Protein AF-A0A3N2C0W1-F1 (afdb_monomer_lite)

pLDDT: mean 84.04, std 14.22, range [38.72, 96.25]

Sequence (65 aa):
MSARHDFPRTAKEFAENAADHADSAVRVMNEADLPEYRDRAFEEMGFAINQLALAIAGLAERKTL

Structure (mmCIF, N/CA/C/O backbone):
data_AF-A0A3N2C0W1-F1
#
_entry.id   AF-A0A3N2C0W1-F1
#
loop_
_atom_site.group_PDB
_atom_site.id
_atom_site.type_symbol
_atom_site.label_atom_id
_atom_site.label_alt_id
_atom_site.label_comp_id
_atom_site.label_asym_id
_atom_site.label_entity_id
_atom_site.label_seq_id
_atom_site.pdbx_PDB_ins_code
_atom_site.Cartn_x
_atom_site.Cartn_y
_atom_site.Cartn_z
_atom_site.occupancy
_atom_site.B_iso_or_equiv
_atom_site.auth_seq_id
_atom_site.auth_comp_id
_atom_site.auth_asym_id
_atom_site.auth_atom_id
_atom_site.pdbx_PDB_model_num
ATOM 1 N N . MET A 1 1 ? 23.539 0.796 18.336 1.00 38.72 1 MET A N 1
ATOM 2 C CA . MET A 1 1 ? 22.297 1.595 18.338 1.00 38.72 1 MET A CA 1
ATOM 3 C C . MET A 1 1 ? 21.222 0.749 17.679 1.00 38.72 1 MET A C 1
ATOM 5 O O . MET A 1 1 ? 21.384 0.423 16.514 1.00 38.72 1 MET A O 1
ATOM 9 N N . SER A 1 2 ? 20.214 0.293 18.425 1.00 44.28 2 SER A N 1
ATOM 10 C CA . SER A 1 2 ? 19.098 -0.458 17.837 1.00 44.28 2 SER A CA 1
ATOM 11 C C . SER A 1 2 ? 18.132 0.559 17.241 1.00 44.28 2 SER A C 1
ATOM 13 O O . SER A 1 2 ? 17.546 1.342 17.991 1.00 44.28 2 SER A O 1
ATOM 15 N N . ALA A 1 3 ? 18.042 0.620 15.911 1.00 51.41 3 ALA A N 1
ATOM 16 C CA . ALA A 1 3 ? 17.008 1.394 15.244 1.00 51.41 3 ALA A CA 1
ATOM 17 C C . ALA A 1 3 ? 15.671 0.768 15.646 1.00 51.41 3 ALA A C 1
ATOM 19 O O . ALA A 1 3 ? 15.316 -0.316 15.185 1.00 51.41 3 ALA A O 1
ATOM 20 N N . ARG A 1 4 ? 14.964 1.411 16.580 1.00 51.69 4 ARG A N 1
ATOM 21 C CA . ARG A 1 4 ? 13.560 1.108 16.831 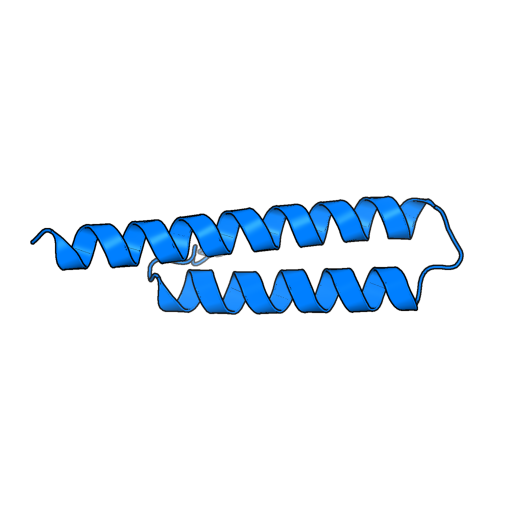1.00 51.69 4 ARG A CA 1
ATOM 22 C C . ARG A 1 4 ? 12.835 1.457 15.539 1.00 51.69 4 ARG A C 1
ATOM 24 O O . ARG A 1 4 ? 12.579 2.623 15.275 1.00 51.69 4 ARG A O 1
ATOM 31 N N . HIS A 1 5 ? 12.616 0.449 14.705 1.00 54.06 5 HIS A N 1
ATOM 32 C CA . HIS A 1 5 ? 11.712 0.552 13.577 1.00 54.06 5 HIS A CA 1
ATOM 33 C C . HIS A 1 5 ? 10.335 0.776 14.205 1.00 54.06 5 HIS A C 1
ATOM 35 O O . HIS A 1 5 ? 9.766 -0.147 14.790 1.00 54.06 5 HIS A O 1
ATOM 41 N N . ASP A 1 6 ? 9.870 2.024 14.229 1.00 59.66 6 ASP A N 1
ATOM 42 C CA . ASP A 1 6 ? 8.529 2.342 14.704 1.00 59.66 6 ASP A CA 1
ATOM 43 C C . ASP A 1 6 ? 7.555 1.787 13.671 1.00 59.66 6 ASP A C 1
ATOM 45 O O . ASP A 1 6 ? 7.269 2.395 12.643 1.00 59.66 6 ASP A O 1
ATOM 49 N N . PHE A 1 7 ? 7.126 0.550 13.909 1.00 66.69 7 PHE A N 1
ATOM 50 C CA . PHE A 1 7 ? 6.064 -0.061 13.135 1.00 66.69 7 PHE A CA 1
ATOM 51 C C . PHE A 1 7 ? 4.787 0.764 13.324 1.00 66.69 7 PHE A C 1
ATOM 53 O O . PHE A 1 7 ? 4.541 1.218 14.449 1.00 66.69 7 PHE A O 1
ATOM 60 N N . PRO A 1 8 ? 3.975 0.948 12.269 1.00 73.81 8 PRO A N 1
ATOM 61 C CA . PRO A 1 8 ? 2.724 1.685 12.376 1.00 73.81 8 PRO A CA 1
ATOM 62 C C . PRO A 1 8 ? 1.843 1.034 13.441 1.00 73.81 8 PRO A C 1
ATOM 64 O O . PRO A 1 8 ? 1.724 -0.191 13.504 1.00 73.81 8 PRO A O 1
ATOM 67 N N . ARG A 1 9 ? 1.256 1.848 14.315 1.00 79.56 9 ARG A N 1
ATOM 68 C CA . ARG A 1 9 ? 0.450 1.392 15.458 1.00 79.56 9 ARG A CA 1
ATOM 69 C C . ARG A 1 9 ? -0.979 1.902 15.400 1.00 79.56 9 ARG A C 1
ATOM 71 O O . ARG A 1 9 ? -1.827 1.419 16.149 1.00 79.56 9 ARG A O 1
ATOM 78 N N . THR A 1 10 ? -1.260 2.890 14.553 1.00 87.62 10 THR A N 1
ATOM 79 C CA . THR A 1 10 ? -2.598 3.469 14.427 1.00 87.62 10 THR A CA 1
ATOM 80 C C . THR A 1 10 ? -3.179 3.259 13.036 1.00 87.62 10 THR A C 1
ATOM 82 O O . THR A 1 10 ? -2.463 3.233 12.040 1.00 87.62 10 THR A O 1
ATOM 85 N N . ALA A 1 11 ? -4.510 3.175 12.953 1.00 88.25 11 ALA A N 1
ATOM 86 C CA . ALA A 1 11 ? -5.207 3.093 11.670 1.00 88.25 11 ALA A CA 1
ATOM 87 C C . ALA A 1 11 ? -4.891 4.281 10.743 1.00 88.25 11 ALA A C 1
ATOM 89 O O . ALA A 1 11 ? -4.888 4.127 9.528 1.00 88.25 11 ALA A O 1
ATOM 90 N N . LYS A 1 12 ? -4.597 5.455 11.318 1.00 91.56 12 LYS A N 1
ATOM 91 C CA . LYS A 1 12 ? -4.167 6.630 10.561 1.00 91.56 12 LYS A CA 1
ATOM 92 C C . LYS A 1 12 ? -2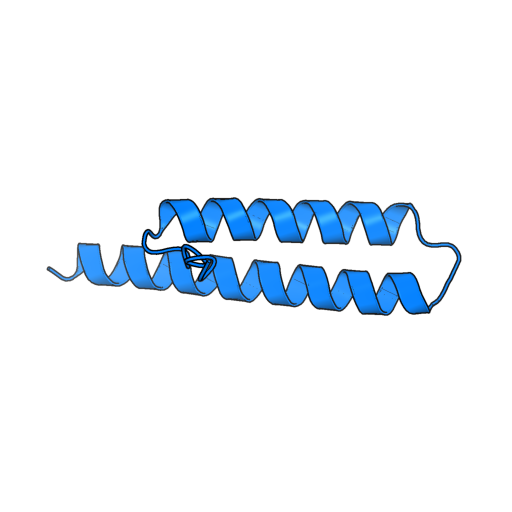.806 6.394 9.897 1.00 91.56 12 LYS A C 1
ATOM 94 O O . LYS A 1 12 ? -2.706 6.575 8.693 1.00 91.56 12 LYS A O 1
ATOM 99 N N . GLU A 1 13 ? -1.807 5.948 10.655 1.00 91.94 13 GLU A N 1
ATOM 100 C CA . GLU A 1 13 ? -0.461 5.667 10.123 1.00 91.94 13 GLU A CA 1
ATOM 101 C C . GLU A 1 13 ? -0.500 4.568 9.051 1.00 91.94 13 GLU A C 1
ATOM 103 O O . GLU A 1 13 ? 0.167 4.665 8.026 1.00 91.94 13 GLU A O 1
ATOM 108 N N . PHE A 1 14 ? -1.334 3.543 9.246 1.00 91.75 14 PHE A N 1
ATOM 109 C CA . PHE A 1 14 ? -1.568 2.518 8.231 1.00 91.75 14 PHE A CA 1
ATOM 110 C C . PHE A 1 14 ? -2.191 3.089 6.947 1.00 91.75 14 PHE A C 1
ATOM 112 O O . PHE A 1 14 ? -1.779 2.723 5.850 1.00 91.75 14 PHE A O 1
ATOM 119 N N . ALA A 1 15 ? -3.152 4.010 7.059 1.00 91.62 15 ALA A N 1
ATOM 120 C CA . ALA A 1 15 ? -3.764 4.652 5.897 1.00 91.62 15 ALA A CA 1
ATOM 121 C C . ALA A 1 15 ? -2.797 5.600 5.162 1.00 91.62 15 ALA A C 1
ATOM 123 O O . ALA A 1 15 ? -2.808 5.638 3.935 1.00 91.62 15 ALA A O 1
ATOM 124 N N . GLU A 1 16 ? -1.956 6.333 5.894 1.00 94.06 16 GLU A N 1
ATOM 125 C CA . GLU A 1 16 ? -0.917 7.199 5.317 1.00 94.06 16 GLU A CA 1
ATOM 126 C C . GLU A 1 16 ? 0.117 6.363 4.551 1.00 94.06 16 GLU A C 1
ATOM 128 O O . GLU A 1 16 ? 0.340 6.604 3.367 1.00 94.06 16 GLU A O 1
ATOM 133 N N . ASN A 1 17 ? 0.624 5.282 5.152 1.00 92.12 17 ASN A N 1
ATOM 134 C CA . ASN A 1 17 ? 1.534 4.364 4.463 1.00 92.12 17 ASN A CA 1
A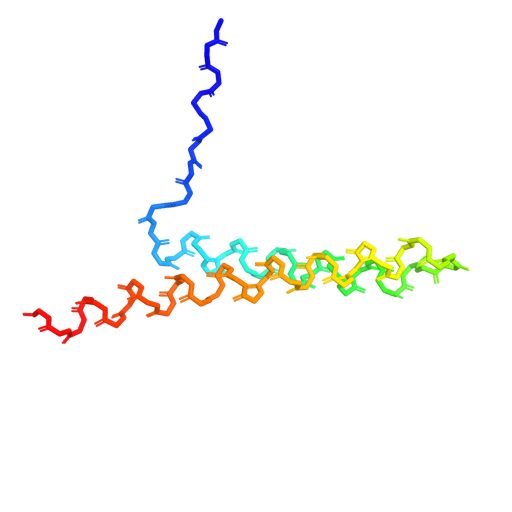TOM 135 C C . ASN A 1 17 ? 0.895 3.720 3.225 1.00 92.12 17 ASN A C 1
ATOM 137 O O . ASN A 1 17 ? 1.568 3.507 2.219 1.00 92.12 17 ASN A O 1
ATOM 141 N N . ALA A 1 18 ? -0.399 3.390 3.286 1.00 94.19 18 ALA A N 1
ATOM 142 C CA . ALA A 1 18 ? -1.112 2.860 2.130 1.00 94.19 18 ALA A CA 1
ATOM 143 C C . ALA A 1 18 ? -1.123 3.856 0.961 1.00 94.19 18 ALA A C 1
ATOM 145 O O . ALA A 1 18 ? -0.909 3.458 -0.184 1.00 94.19 18 ALA A O 1
ATOM 146 N N . ALA A 1 19 ? -1.353 5.139 1.250 1.00 95.06 19 ALA A N 1
ATOM 147 C CA . ALA A 1 19 ? -1.335 6.194 0.246 1.00 95.06 19 ALA A CA 1
ATOM 148 C C . ALA A 1 19 ? 0.064 6.373 -0.362 1.00 95.06 19 ALA A C 1
ATOM 150 O O . ALA A 1 19 ? 0.181 6.422 -1.585 1.00 95.06 19 ALA A O 1
ATOM 151 N N . ASP A 1 20 ? 1.113 6.379 0.464 1.00 95.50 20 ASP A N 1
ATOM 152 C CA . ASP A 1 20 ? 2.498 6.536 0.004 1.00 95.50 20 ASP A CA 1
ATOM 153 C C . ASP A 1 20 ? 2.933 5.393 -0.927 1.00 95.50 20 ASP A C 1
ATOM 155 O O . ASP A 1 20 ? 3.516 5.625 -1.988 1.00 95.50 20 ASP A O 1
ATOM 159 N N . HIS A 1 21 ? 2.607 4.147 -0.571 1.00 95.56 21 HIS A N 1
ATOM 160 C CA . HIS A 1 21 ? 2.898 2.987 -1.416 1.00 95.56 21 HIS A CA 1
ATOM 161 C C . HIS A 1 21 ? 2.095 3.007 -2.726 1.00 95.56 21 HIS A C 1
ATOM 163 O O . HIS A 1 21 ? 2.630 2.663 -3.781 1.00 95.56 21 HIS A O 1
ATOM 169 N N . ALA A 1 22 ? 0.835 3.453 -2.696 1.00 94.06 22 ALA A N 1
ATOM 170 C CA . ALA A 1 22 ? 0.025 3.587 -3.905 1.00 94.06 22 ALA A CA 1
ATOM 171 C C . ALA A 1 22 ? 0.584 4.667 -4.848 1.00 94.06 22 ALA A C 1
ATOM 173 O O . ALA A 1 22 ? 0.673 4.440 -6.055 1.00 94.06 22 ALA A O 1
ATOM 174 N N . ASP A 1 23 ? 1.001 5.815 -4.310 1.00 94.81 23 ASP A N 1
ATOM 175 C CA . ASP A 1 23 ? 1.620 6.890 -5.093 1.00 94.81 23 ASP A CA 1
ATOM 176 C C . ASP A 1 23 ? 2.965 6.447 -5.690 1.00 94.81 23 ASP A C 1
ATOM 178 O O . ASP A 1 23 ? 3.224 6.631 -6.882 1.00 94.81 23 ASP A O 1
ATOM 182 N N . SER A 1 24 ? 3.784 5.748 -4.894 1.00 91.56 24 SER A N 1
ATOM 183 C CA . SER A 1 24 ? 5.028 5.125 -5.356 1.00 91.56 24 SER A CA 1
ATOM 184 C C . SER A 1 24 ? 4.776 4.150 -6.510 1.00 91.56 24 SER A C 1
ATOM 186 O O . SER A 1 24 ? 5.441 4.244 -7.544 1.00 91.56 24 SER A O 1
ATOM 188 N N . ALA A 1 25 ? 3.776 3.269 -6.385 1.00 92.62 25 ALA A N 1
ATOM 189 C CA . ALA A 1 25 ? 3.399 2.328 -7.436 1.00 92.62 25 ALA A CA 1
ATOM 190 C C . ALA A 1 25 ? 3.021 3.052 -8.736 1.00 92.62 25 ALA A C 1
ATOM 192 O O . ALA A 1 25 ? 3.556 2.730 -9.796 1.00 92.62 25 ALA A O 1
ATOM 193 N N . VAL A 1 26 ? 2.149 4.063 -8.658 1.00 92.44 26 VAL A N 1
ATOM 194 C CA . VAL A 1 26 ? 1.708 4.848 -9.823 1.00 92.44 26 VAL A CA 1
ATOM 195 C C . VAL A 1 26 ? 2.882 5.558 -10.490 1.00 92.44 26 VAL A C 1
ATOM 197 O O . VAL A 1 26 ? 3.003 5.525 -11.716 1.00 92.44 26 VAL A O 1
ATOM 200 N N . ARG A 1 27 ? 3.772 6.169 -9.703 1.00 90.31 27 ARG A N 1
ATOM 201 C CA . ARG A 1 27 ? 4.966 6.834 -10.228 1.00 90.31 27 ARG A CA 1
ATOM 202 C C . ARG A 1 27 ? 5.866 5.852 -10.971 1.00 90.31 27 ARG A C 1
ATOM 204 O O . ARG A 1 27 ? 6.228 6.115 -12.112 1.00 90.31 27 ARG A O 1
ATOM 211 N N . VAL A 1 28 ? 6.152 4.697 -10.369 1.00 89.19 28 VAL A N 1
ATOM 212 C CA . VAL A 1 28 ? 6.979 3.665 -11.003 1.00 89.19 28 VAL A CA 1
ATOM 213 C C . VAL A 1 28 ? 6.318 3.145 -12.283 1.00 89.19 28 VAL A C 1
ATOM 215 O O . VAL A 1 28 ? 7.014 3.008 -13.280 1.00 89.19 28 VAL A O 1
ATOM 218 N N . MET A 1 29 ? 4.998 2.920 -12.320 1.00 87.25 29 MET A N 1
ATOM 219 C CA . MET A 1 29 ? 4.318 2.489 -13.557 1.00 87.25 29 MET A CA 1
ATOM 220 C C . MET A 1 29 ? 4.389 3.528 -14.679 1.00 87.25 29 MET A C 1
ATOM 222 O O . MET A 1 29 ? 4.479 3.146 -15.842 1.00 87.25 29 MET A O 1
ATOM 226 N N . ASN A 1 30 ? 4.326 4.819 -14.347 1.00 85.06 30 ASN A N 1
ATOM 227 C CA . ASN A 1 30 ? 4.367 5.899 -15.334 1.00 85.06 30 ASN A CA 1
ATOM 228 C C . ASN A 1 30 ? 5.786 6.200 -15.840 1.00 85.06 30 ASN A C 1
ATOM 230 O O . ASN A 1 30 ? 5.937 6.709 -16.947 1.00 85.06 30 ASN A O 1
ATOM 234 N N . GLU A 1 31 ? 6.812 5.902 -15.042 1.00 80.44 31 GLU A N 1
ATOM 235 C CA . GLU A 1 31 ? 8.226 6.135 -15.371 1.00 80.44 31 GLU A CA 1
ATOM 236 C C . GLU A 1 31 ? 8.929 4.880 -15.935 1.00 80.44 31 GLU A C 1
ATOM 238 O O . GLU A 1 31 ? 10.109 4.928 -16.283 1.00 80.44 31 GLU A O 1
ATOM 243 N N . ALA A 1 32 ? 8.235 3.740 -16.010 1.00 71.81 32 ALA A N 1
ATOM 244 C CA . ALA A 1 32 ? 8.826 2.449 -16.350 1.00 71.81 32 ALA A CA 1
ATOM 245 C C . ALA A 1 32 ? 8.979 2.207 -17.861 1.00 71.81 32 ALA A C 1
ATOM 247 O O . ALA A 1 32 ? 8.007 1.880 -18.540 1.00 71.81 32 ALA A O 1
ATOM 248 N N . ASP A 1 33 ? 10.224 2.192 -18.345 1.00 71.75 33 ASP A N 1
ATOM 249 C CA . ASP A 1 33 ? 10.573 1.664 -19.679 1.00 71.75 33 ASP A CA 1
ATOM 250 C C . ASP A 1 33 ? 10.979 0.174 -19.659 1.00 71.75 33 ASP A C 1
ATOM 252 O O . ASP A 1 33 ? 11.102 -0.460 -20.709 1.00 71.75 33 ASP A O 1
ATOM 256 N N . LEU A 1 34 ? 11.200 -0.401 -18.469 1.00 73.62 34 LEU A N 1
ATOM 257 C CA . LEU A 1 34 ? 11.716 -1.762 -18.285 1.00 73.62 34 LEU A CA 1
ATOM 258 C C . LEU A 1 34 ? 10.761 -2.661 -17.472 1.00 73.62 34 LEU A C 1
ATOM 260 O O . LEU A 1 34 ? 10.099 -2.170 -16.549 1.00 73.62 34 LEU A O 1
ATOM 264 N N . PRO A 1 35 ? 10.701 -3.979 -17.763 1.00 77.12 35 PRO A N 1
ATOM 265 C CA . PRO A 1 35 ? 9.831 -4.929 -17.065 1.00 77.12 35 PRO A CA 1
ATOM 266 C C . PRO A 1 35 ? 10.013 -4.979 -15.540 1.00 77.12 35 PRO A C 1
ATOM 268 O O . PRO A 1 35 ? 9.029 -5.122 -14.820 1.00 77.12 35 PRO A O 1
ATOM 271 N N . GLU A 1 36 ? 11.231 -4.804 -15.026 1.00 80.94 36 GLU A N 1
ATOM 272 C CA . GLU A 1 36 ? 11.539 -4.888 -13.590 1.00 80.94 36 GLU A CA 1
ATOM 273 C C . GLU A 1 36 ? 10.859 -3.778 -12.772 1.00 80.94 36 GLU A C 1
ATOM 275 O O . GLU A 1 36 ? 10.515 -3.964 -11.603 1.00 80.94 36 GLU A O 1
ATOM 280 N N . TYR A 1 37 ? 10.612 -2.618 -13.386 1.00 84.06 37 TYR A N 1
ATOM 281 C CA . TYR A 1 37 ? 9.865 -1.538 -12.744 1.00 84.06 37 TYR A CA 1
ATOM 282 C C . TYR A 1 37 ? 8.383 -1.875 -12.613 1.00 84.06 37 TYR A C 1
ATOM 284 O O . TYR A 1 37 ? 7.743 -1.488 -11.638 1.00 84.06 37 TYR A O 1
ATOM 292 N N . ARG A 1 38 ? 7.838 -2.647 -13.555 1.00 85.00 38 ARG A N 1
ATOM 293 C CA . ARG A 1 38 ? 6.451 -3.099 -13.481 1.00 85.00 38 ARG A CA 1
ATOM 294 C C . ARG A 1 38 ? 6.244 -4.046 -12.300 1.00 85.00 38 ARG A C 1
ATOM 296 O O . ARG A 1 38 ? 5.276 -3.877 -11.564 1.00 85.00 38 ARG A O 1
ATOM 303 N N . ASP A 1 39 ? 7.160 -4.990 -12.095 1.00 89.94 39 ASP A N 1
ATOM 304 C CA . ASP A 1 39 ? 7.106 -5.917 -10.958 1.00 89.94 39 ASP A CA 1
ATOM 305 C C . ASP A 1 39 ? 7.219 -5.166 -9.629 1.00 89.94 39 ASP A C 1
ATOM 307 O O . ASP A 1 39 ? 6.412 -5.381 -8.723 1.00 89.94 39 ASP A O 1
ATOM 311 N N . ARG A 1 40 ? 8.137 -4.194 -9.549 1.00 89.81 40 ARG A N 1
ATOM 312 C CA . ARG A 1 40 ? 8.245 -3.307 -8.387 1.00 89.81 40 ARG A CA 1
ATOM 313 C C . ARG A 1 40 ? 6.962 -2.514 -8.140 1.00 89.81 40 ARG A C 1
ATOM 315 O O . ARG A 1 40 ? 6.532 -2.391 -7.001 1.00 89.81 40 ARG A O 1
ATOM 322 N N . ALA A 1 41 ? 6.328 -1.982 -9.180 1.00 91.62 41 ALA A N 1
ATOM 323 C CA . ALA A 1 41 ? 5.076 -1.254 -9.012 1.00 91.62 41 ALA A CA 1
ATOM 324 C C . ALA A 1 41 ? 3.943 -2.150 -8.488 1.00 91.62 41 ALA A C 1
ATOM 326 O O . ALA A 1 41 ? 3.149 -1.716 -7.653 1.00 91.62 41 ALA A O 1
ATOM 327 N N . PHE A 1 42 ? 3.872 -3.405 -8.940 1.00 92.44 42 PHE A N 1
ATOM 328 C CA . PHE A 1 42 ? 2.916 -4.366 -8.393 1.00 92.44 42 PHE A CA 1
ATOM 329 C C . PHE A 1 42 ? 3.199 -4.698 -6.928 1.00 92.44 42 PHE A C 1
ATOM 331 O O . PHE A 1 42 ? 2.257 -4.820 -6.146 1.00 92.44 42 PHE A O 1
ATOM 338 N N . GLU A 1 43 ? 4.469 -4.810 -6.547 1.00 94.62 43 GLU A N 1
ATOM 339 C CA . GLU A 1 43 ? 4.873 -5.005 -5.155 1.00 94.62 43 GLU A CA 1
ATOM 340 C C . GLU A 1 43 ? 4.446 -3.820 -4.272 1.00 94.62 43 GLU A C 1
ATOM 342 O O . GLU A 1 43 ? 3.775 -4.019 -3.257 1.00 94.62 43 GLU A O 1
ATOM 347 N N . GLU A 1 44 ? 4.738 -2.587 -4.697 1.00 93.69 44 GLU A N 1
ATOM 348 C C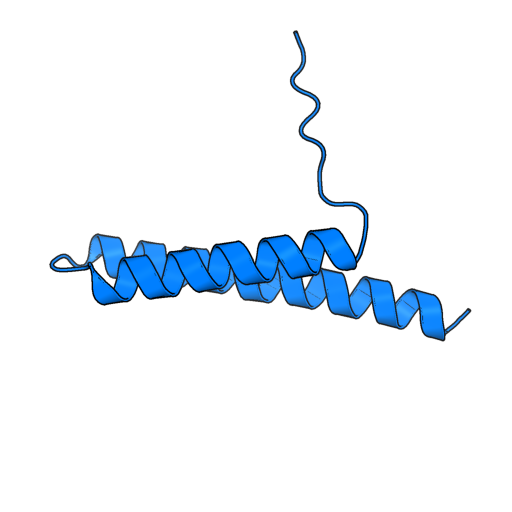A . GLU A 1 44 ? 4.318 -1.359 -4.005 1.00 93.69 44 GLU A CA 1
ATOM 349 C C . GLU A 1 44 ? 2.789 -1.296 -3.859 1.00 93.69 44 GLU A C 1
ATOM 351 O O . GLU A 1 44 ? 2.262 -1.034 -2.777 1.00 93.69 44 GLU A O 1
ATOM 356 N N . MET A 1 45 ? 2.046 -1.649 -4.911 1.00 94.50 45 MET A N 1
ATOM 357 C CA . MET A 1 45 ? 0.584 -1.708 -4.848 1.00 94.50 45 MET A CA 1
ATOM 358 C C . MET A 1 45 ? 0.083 -2.789 -3.874 1.00 94.50 45 MET A C 1
ATOM 360 O O . MET A 1 45 ? -0.902 -2.585 -3.160 1.00 94.50 45 MET A O 1
ATOM 364 N N . GLY A 1 46 ? 0.763 -3.937 -3.805 1.00 95.25 46 GLY A N 1
ATOM 365 C CA . GLY A 1 46 ? 0.474 -4.991 -2.832 1.00 95.25 46 GLY A CA 1
ATOM 366 C C . GLY A 1 46 ? 0.655 -4.512 -1.390 1.00 95.25 46 GLY A C 1
ATOM 367 O O . GLY A 1 46 ? -0.215 -4.749 -0.545 1.00 95.25 46 GLY A O 1
ATOM 368 N N . PHE A 1 47 ? 1.734 -3.772 -1.116 1.00 95.25 47 PHE A N 1
ATOM 369 C CA . PHE A 1 47 ? 1.941 -3.142 0.187 1.00 95.25 47 PHE A CA 1
ATOM 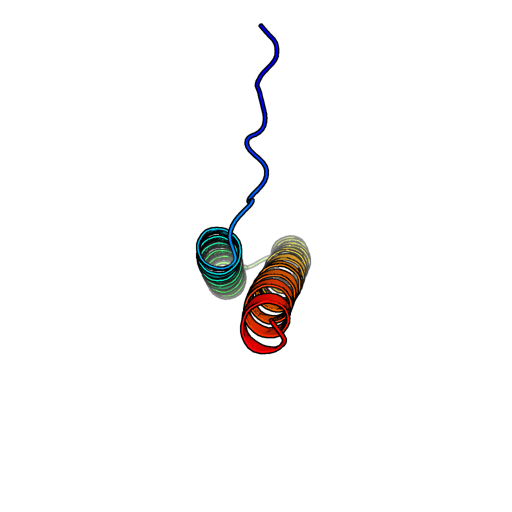370 C C . PHE A 1 47 ? 0.846 -2.125 0.505 1.00 95.25 47 PHE A C 1
ATOM 372 O O . PHE A 1 47 ? 0.294 -2.173 1.606 1.00 95.25 47 PHE A O 1
ATOM 379 N N . ALA A 1 48 ? 0.463 -1.276 -0.451 1.00 94.94 48 ALA A N 1
ATOM 380 C CA . ALA A 1 48 ? -0.610 -0.301 -0.265 1.00 94.94 48 ALA A CA 1
ATOM 381 C C . ALA A 1 48 ? -1.929 -0.959 0.176 1.00 94.94 48 ALA A C 1
ATOM 383 O O . ALA A 1 48 ? -2.543 -0.546 1.163 1.00 94.94 48 ALA A O 1
ATOM 384 N N . ILE A 1 49 ? -2.337 -2.030 -0.513 1.00 96.25 49 ILE A N 1
ATOM 385 C CA . ILE A 1 49 ? -3.560 -2.781 -0.193 1.00 96.25 49 ILE A CA 1
ATOM 386 C C . ILE A 1 49 ? -3.480 -3.379 1.215 1.00 96.25 49 ILE A C 1
ATOM 388 O O . ILE A 1 49 ? -4.437 -3.271 1.986 1.00 96.25 49 ILE A O 1
ATOM 392 N N . ASN A 1 50 ? -2.345 -3.986 1.569 1.00 95.75 50 ASN A N 1
ATOM 393 C CA . ASN A 1 50 ? -2.156 -4.578 2.890 1.00 95.75 50 ASN A CA 1
ATOM 394 C C . ASN A 1 50 ? -2.243 -3.526 4.009 1.00 95.75 50 ASN A C 1
ATOM 396 O O . ASN A 1 50 ? -2.956 -3.729 4.992 1.00 95.75 50 ASN A O 1
ATOM 400 N N . GLN A 1 51 ? -1.576 -2.379 3.847 1.00 95.38 51 GLN A N 1
ATOM 401 C CA . GLN A 1 51 ? -1.621 -1.299 4.835 1.00 95.38 51 GLN A CA 1
ATOM 402 C C . GLN A 1 51 ? -3.042 -0.733 4.986 1.00 95.38 51 GLN A C 1
ATOM 404 O O . GLN A 1 51 ? -3.518 -0.531 6.104 1.00 95.38 51 GLN A O 1
ATOM 409 N N . LEU A 1 52 ? -3.778 -0.567 3.882 1.00 94.44 52 LEU A N 1
ATOM 410 C CA . LEU A 1 52 ? -5.167 -0.111 3.936 1.00 94.44 52 LEU A CA 1
ATOM 411 C C . LEU A 1 52 ? -6.074 -1.116 4.662 1.00 94.44 52 LEU A C 1
ATOM 413 O O . LEU A 1 52 ? -6.927 -0.716 5.456 1.00 94.44 52 LEU A O 1
ATOM 417 N N . ALA A 1 53 ? -5.885 -2.417 4.433 1.00 94.38 53 ALA A N 1
ATOM 418 C CA . ALA A 1 53 ? -6.638 -3.456 5.131 1.00 94.38 53 ALA A CA 1
ATOM 419 C C . ALA A 1 53 ? -6.402 -3.408 6.652 1.00 94.38 53 ALA A C 1
ATOM 421 O O . ALA A 1 53 ? -7.362 -3.491 7.421 1.00 94.38 53 ALA A O 1
ATOM 422 N N . LEU A 1 54 ? -5.155 -3.195 7.091 1.00 93.56 54 LEU A N 1
ATOM 423 C CA . LEU A 1 54 ? -4.814 -3.014 8.509 1.00 93.56 54 LEU A CA 1
ATOM 424 C C . LEU A 1 54 ? -5.458 -1.752 9.102 1.00 93.56 54 LEU A C 1
ATOM 426 O O . LEU A 1 54 ? -5.981 -1.792 10.219 1.00 93.56 54 LEU A O 1
ATOM 430 N N . ALA A 1 55 ? -5.496 -0.651 8.345 1.00 91.81 55 ALA A N 1
ATOM 431 C CA . ALA A 1 55 ? -6.198 0.562 8.759 1.00 91.81 55 ALA A CA 1
ATOM 432 C C . ALA A 1 55 ? -7.700 0.310 8.972 1.00 91.81 55 ALA A C 1
ATOM 434 O O . ALA A 1 55 ? -8.261 0.702 9.999 1.00 91.81 55 ALA A O 1
ATOM 435 N N . ILE A 1 56 ? -8.348 -0.375 8.025 1.00 92.88 56 ILE A N 1
ATOM 436 C CA . ILE A 1 56 ? -9.774 -0.717 8.099 1.00 92.88 56 ILE A CA 1
ATOM 437 C C . ILE A 1 56 ? -10.049 -1.636 9.292 1.00 92.88 56 ILE A C 1
ATOM 439 O O . ILE A 1 56 ? -10.995 -1.378 10.038 1.00 92.88 56 ILE A O 1
ATOM 443 N N . ALA A 1 57 ? -9.219 -2.660 9.508 1.00 91.50 57 ALA A N 1
ATOM 444 C CA . ALA A 1 57 ? -9.346 -3.562 10.650 1.00 91.50 57 ALA A CA 1
ATOM 445 C C . ALA A 1 57 ? -9.278 -2.794 11.981 1.00 91.50 57 ALA A C 1
ATOM 447 O O . ALA A 1 57 ? -10.188 -2.905 12.802 1.00 91.50 57 ALA A O 1
ATOM 448 N N . GLY A 1 58 ? -8.285 -1.914 12.147 1.00 88.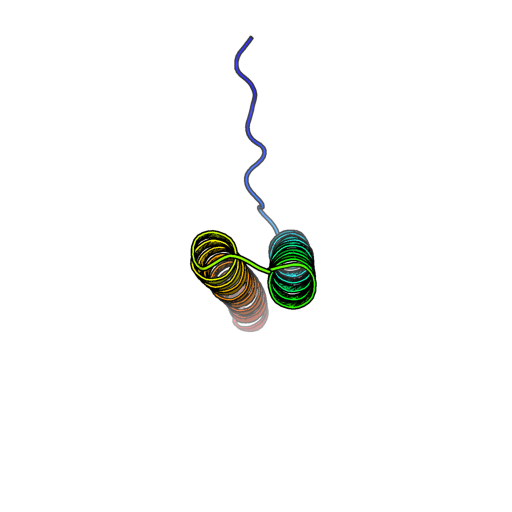81 58 GLY A N 1
ATOM 449 C CA . GLY A 1 58 ? -8.153 -1.093 13.354 1.00 88.81 58 GLY A CA 1
ATOM 450 C C . GLY A 1 58 ? -9.312 -0.109 13.573 1.00 88.81 58 GLY A C 1
ATOM 451 O O . GLY A 1 58 ? -9.654 0.207 14.714 1.00 88.81 58 GLY A O 1
ATOM 452 N N . LEU A 1 59 ? -9.951 0.381 12.504 1.00 88.44 59 LEU A N 1
ATOM 453 C CA . LEU A 1 59 ? -11.169 1.198 12.607 1.00 88.44 59 LEU A CA 1
ATOM 454 C C . LEU A 1 59 ? -12.402 0.366 12.972 1.00 88.44 59 LEU A C 1
ATOM 456 O O . LEU A 1 59 ? -13.246 0.841 13.733 1.00 88.44 59 LEU A O 1
ATOM 460 N N . ALA A 1 60 ? -12.522 -0.845 12.425 1.00 87.62 60 ALA A N 1
ATOM 461 C CA . ALA A 1 60 ? -13.620 -1.756 12.721 1.00 87.62 60 ALA A CA 1
ATOM 462 C C . ALA A 1 60 ? -13.590 -2.186 14.192 1.00 87.62 60 ALA A C 1
ATOM 464 O O . ALA A 1 60 ? -14.603 -2.045 14.873 1.00 87.62 60 ALA A O 1
ATOM 465 N N . GLU A 1 61 ? -12.422 -2.582 14.707 1.00 85.31 61 GLU A N 1
ATOM 466 C CA . GLU A 1 61 ? -12.231 -2.956 16.114 1.00 85.31 61 GLU A CA 1
ATOM 467 C C . GLU A 1 61 ? -12.709 -1.858 17.075 1.00 85.31 61 GLU A C 1
ATOM 469 O O . GLU A 1 61 ? -13.413 -2.148 18.042 1.00 85.31 61 GLU A O 1
ATOM 474 N N . ARG A 1 62 ? -12.422 -0.585 16.763 1.00 77.94 62 ARG A N 1
ATOM 475 C CA . ARG A 1 62 ? -12.849 0.575 17.568 1.00 77.94 62 ARG A CA 1
ATOM 476 C C . ARG A 1 62 ? -14.351 0.857 17.534 1.00 77.94 62 ARG A C 1
ATOM 478 O O . ARG A 1 62 ? -14.825 1.560 18.415 1.00 77.94 62 ARG A O 1
ATOM 485 N N . LYS A 1 63 ? -15.082 0.391 16.518 1.00 71.75 63 LYS A N 1
ATOM 486 C CA . LYS A 1 63 ? -16.540 0.592 16.406 1.00 71.75 63 LYS A CA 1
ATOM 487 C C . LYS A 1 63 ? -17.355 -0.485 17.120 1.00 71.75 63 LYS A C 1
ATOM 489 O O . LYS A 1 63 ? -18.529 -0.262 17.389 1.00 71.75 63 LYS A O 1
ATOM 494 N N . THR A 1 64 ? -16.762 -1.651 17.360 1.00 62.03 64 THR A N 1
ATOM 495 C CA . THR A 1 64 ? -17.397 -2.777 18.069 1.00 62.03 64 THR A CA 1
ATOM 496 C C . THR A 1 64 ? -17.279 -2.706 19.594 1.00 62.03 64 THR A C 1
ATOM 498 O O . THR A 1 64 ? -17.912 -3.517 20.267 1.00 62.03 64 THR A O 1
ATOM 501 N N . LEU A 1 65 ? -16.486 -1.769 20.125 1.00 51.44 65 LEU A N 1
ATOM 502 C CA . LEU A 1 65 ? -16.324 -1.474 21.556 1.00 51.44 65 LEU A CA 1
ATOM 503 C C . LEU A 1 65 ? -17.172 -0.263 21.957 1.00 51.44 65 LEU A C 1
ATOM 505 O O . LEU A 1 65 ? -17.705 -0.287 23.087 1.00 51.44 65 LEU A O 1
#

Radius of gyration: 14.61 Å; chains: 1; bounding box: 40×13×41 Å

Foldseek 3Di:
DDPPPPDDDALVSLQVLLVVLQVQLVVLVVPDPDPVSPVVSVVSNVSSVVSNVVSVVRVVVVVVD

Secondary structure (DSSP, 8-state):
---------SHHHHHHHHHHHHHHHHHHHHH--SHHHHHHHHHHHHHHHHHHHHHHHHHHHHH--

Organism: NCBI:txid150123